Protein AF-A0A4S8RND9-F1 (afdb_monomer_lite)

Structure (mmCIF, N/CA/C/O backbone):
data_AF-A0A4S8RND9-F1
#
_entry.id   AF-A0A4S8RND9-F1
#
loop_
_atom_site.group_PDB
_atom_site.id
_atom_site.type_symbol
_atom_site.label_atom_id
_atom_site.label_alt_id
_atom_site.label_comp_id
_atom_site.label_asym_id
_atom_site.label_entity_id
_atom_site.label_seq_id
_atom_site.pdbx_PDB_ins_code
_atom_site.Cartn_x
_atom_site.Cartn_y
_atom_site.Cartn_z
_atom_site.occupancy
_atom_site.B_iso_or_equiv
_atom_site.auth_seq_id
_atom_site.auth_comp_id
_atom_site.auth_asym_id
_atom_site.auth_atom_id
_atom_site.pdbx_PDB_model_num
ATOM 1 N N . MET A 1 1 ? 5.462 -27.914 -1.027 1.00 32.72 1 MET A N 1
ATOM 2 C CA . MET A 1 1 ? 5.312 -26.591 -1.665 1.00 32.72 1 MET A CA 1
ATOM 3 C C . MET A 1 1 ? 5.552 -25.583 -0.556 1.00 32.72 1 MET A C 1
ATOM 5 O O . MET A 1 1 ? 4.799 -25.606 0.406 1.00 32.72 1 MET A O 1
ATOM 9 N N . GLU A 1 2 ? 6.686 -24.881 -0.574 1.00 29.44 2 GLU A N 1
ATOM 10 C CA . GLU A 1 2 ? 7.094 -23.983 0.518 1.00 29.44 2 GLU A CA 1
ATOM 11 C C . GLU A 1 2 ? 6.156 -22.773 0.586 1.00 29.44 2 GLU A C 1
ATOM 13 O O . GLU A 1 2 ? 6.007 -22.049 -0.396 1.00 29.44 2 GLU A O 1
ATOM 18 N N . ASP A 1 3 ? 5.525 -22.581 1.745 1.00 39.62 3 ASP A N 1
ATOM 19 C CA . ASP A 1 3 ? 4.660 -21.446 2.081 1.00 39.62 3 ASP A CA 1
ATOM 20 C C . ASP A 1 3 ? 5.561 -20.210 2.279 1.00 39.62 3 ASP A C 1
ATOM 22 O O . ASP A 1 3 ? 5.945 -19.858 3.395 1.00 39.62 3 ASP A O 1
ATOM 26 N N . LYS A 1 4 ? 6.041 -19.622 1.178 1.00 41.62 4 LYS A N 1
ATOM 27 C CA . LYS A 1 4 ? 6.925 -18.452 1.226 1.00 41.62 4 LYS A CA 1
ATOM 28 C C . LYS A 1 4 ? 6.106 -17.191 1.514 1.00 41.62 4 LYS A C 1
ATOM 30 O O . LYS A 1 4 ? 5.320 -16.759 0.680 1.00 41.62 4 LYS A O 1
ATOM 35 N N . GLY A 1 5 ? 6.346 -16.615 2.697 1.00 54.06 5 GLY A N 1
ATOM 36 C CA . GLY A 1 5 ? 6.182 -15.184 2.970 1.00 54.06 5 GLY A CA 1
ATOM 37 C C . GLY A 1 5 ? 4.816 -14.705 3.464 1.00 54.06 5 GLY A C 1
ATOM 38 O O . GLY A 1 5 ? 4.362 -13.646 3.049 1.00 54.06 5 GLY A O 1
ATOM 39 N N . LYS A 1 6 ? 4.137 -15.404 4.378 1.00 67.44 6 LYS A N 1
ATOM 40 C CA . LYS A 1 6 ? 2.969 -14.799 5.048 1.00 67.44 6 LYS A CA 1
ATOM 41 C C . LYS A 1 6 ? 3.418 -13.677 5.987 1.00 67.44 6 LYS A C 1
ATOM 43 O O . LYS A 1 6 ? 4.113 -13.930 6.966 1.00 67.44 6 LYS A O 1
ATOM 48 N N . ILE A 1 7 ? 2.999 -12.447 5.696 1.00 82.75 7 ILE A N 1
ATOM 49 C CA . ILE A 1 7 ? 3.055 -11.334 6.648 1.00 82.75 7 ILE A CA 1
ATOM 50 C C . ILE A 1 7 ? 1.721 -11.340 7.390 1.00 82.75 7 ILE A C 1
ATOM 52 O O . ILE A 1 7 ? 0.667 -11.187 6.776 1.00 82.75 7 ILE A O 1
ATOM 56 N N . GLU A 1 8 ? 1.750 -11.552 8.704 1.00 84.88 8 GLU A N 1
ATOM 57 C CA . GLU A 1 8 ? 0.527 -11.595 9.506 1.00 84.88 8 GLU A CA 1
ATOM 58 C C . GLU A 1 8 ? -0.256 -10.281 9.373 1.00 84.88 8 GLU A C 1
ATOM 60 O O . GLU A 1 8 ? 0.298 -9.196 9.536 1.00 84.88 8 GLU A O 1
ATOM 65 N N . GLY A 1 9 ? -1.551 -10.375 9.056 1.00 87.38 9 GLY A N 1
ATOM 66 C CA . GLY A 1 9 ? -2.409 -9.213 8.819 1.00 87.38 9 GLY A CA 1
ATOM 67 C C . GLY A 1 9 ? -2.304 -8.606 7.414 1.00 87.38 9 GLY A C 1
ATOM 68 O O . GLY A 1 9 ? -2.912 -7.558 7.184 1.00 87.38 9 GLY A O 1
ATOM 69 N N . MET A 1 10 ? -1.590 -9.260 6.490 1.00 90.19 10 MET A N 1
ATOM 70 C CA . MET A 1 10 ? -1.596 -8.950 5.062 1.00 90.19 10 MET A CA 1
ATOM 71 C C . MET A 1 10 ? -1.974 -10.161 4.216 1.00 90.19 10 MET A C 1
ATOM 73 O O . MET A 1 10 ? -1.469 -11.263 4.425 1.00 90.19 10 MET A O 1
ATOM 77 N N . GLU A 1 11 ? -2.793 -9.924 3.202 1.00 90.25 11 GLU A N 1
ATOM 78 C CA . GLU A 1 11 ? -3.130 -10.917 2.188 1.00 90.25 11 GLU A CA 1
ATOM 79 C C . GLU A 1 11 ? -2.685 -10.423 0.818 1.00 90.25 11 GLU A C 1
ATOM 81 O O . GLU A 1 11 ? -2.919 -9.267 0.463 1.00 90.25 11 GLU A O 1
ATOM 86 N N . PHE A 1 12 ? -2.051 -11.307 0.049 1.00 88.88 12 PHE A N 1
ATOM 87 C CA . PHE A 1 12 ? -1.586 -11.011 -1.298 1.00 88.88 12 PHE A CA 1
ATOM 88 C C . PHE A 1 12 ? -2.161 -12.011 -2.293 1.00 88.88 12 PHE A C 1
ATOM 90 O O . PHE A 1 12 ? -2.171 -13.214 -2.031 1.00 88.88 12 PHE A O 1
ATOM 97 N N . TRP A 1 13 ? -2.599 -11.523 -3.447 1.00 88.12 13 TRP A N 1
ATOM 98 C CA . TRP A 1 13 ? -3.030 -12.358 -4.566 1.00 88.12 13 TRP A CA 1
ATOM 99 C C . TRP A 1 13 ? -2.854 -11.611 -5.887 1.00 88.12 13 TRP A C 1
ATOM 101 O O . TRP A 1 13 ? -2.594 -10.409 -5.900 1.00 88.12 13 TRP A O 1
ATOM 111 N N . VAL A 1 14 ? -2.984 -12.324 -7.001 1.00 86.31 14 VAL A N 1
ATOM 112 C CA . VAL A 1 14 ? -2.991 -11.731 -8.343 1.00 86.31 14 VAL A CA 1
ATOM 113 C C . VAL A 1 14 ? -4.393 -11.862 -8.914 1.00 86.31 14 VAL A C 1
ATOM 115 O O . VAL A 1 14 ? -4.980 -12.942 -8.866 1.00 86.31 14 VAL A O 1
ATOM 118 N N . ASP A 1 15 ? -4.916 -10.767 -9.450 1.00 84.00 15 ASP A N 1
ATOM 119 C CA . ASP A 1 15 ? -6.146 -10.744 -10.234 1.00 84.00 15 ASP A CA 1
ATOM 120 C C . ASP A 1 15 ? -5.951 -9.802 -11.424 1.00 84.00 15 ASP A C 1
ATOM 122 O O . ASP A 1 15 ? -5.462 -8.686 -11.261 1.00 84.00 15 ASP A O 1
ATOM 126 N N . SER A 1 16 ? -6.309 -10.265 -12.625 1.00 81.88 16 SER A N 1
ATOM 127 C CA . SER A 1 16 ? -6.311 -9.459 -13.855 1.00 81.88 16 SER A CA 1
ATOM 128 C C . SER A 1 16 ? -5.030 -8.623 -14.059 1.00 81.88 16 SER A C 1
ATOM 130 O O . SER A 1 16 ? -5.093 -7.403 -14.227 1.00 81.88 16 SER A O 1
ATOM 132 N N . ASP A 1 17 ? -3.861 -9.274 -13.991 1.00 83.31 17 ASP A N 1
ATOM 133 C CA . ASP A 1 17 ? -2.525 -8.662 -14.133 1.00 83.31 17 ASP A CA 1
ATOM 134 C C . ASP A 1 17 ? -2.220 -7.542 -13.120 1.00 83.31 17 ASP A C 1
ATOM 136 O O . ASP A 1 17 ? -1.378 -6.674 -13.344 1.00 83.31 17 ASP A O 1
ATOM 140 N N . THR A 1 18 ? -2.901 -7.550 -11.977 1.00 83.38 18 THR A N 1
ATOM 141 C CA . THR A 1 18 ? -2.665 -6.636 -10.860 1.00 83.38 18 THR A CA 1
ATOM 142 C C . THR A 1 18 ? -2.352 -7.449 -9.614 1.00 83.38 18 THR A C 1
ATOM 144 O O . THR A 1 18 ? -3.025 -8.432 -9.304 1.00 83.38 18 THR A O 1
ATOM 147 N N . ILE A 1 19 ? -1.320 -7.046 -8.876 1.00 87.62 19 ILE A N 1
ATOM 148 C CA . ILE A 1 19 ? -1.042 -7.621 -7.562 1.00 87.62 19 ILE A CA 1
ATOM 149 C C . ILE A 1 19 ? -1.905 -6.886 -6.551 1.00 87.62 19 ILE A C 1
ATOM 151 O O . ILE A 1 19 ? -1.813 -5.669 -6.411 1.00 87.62 19 ILE A O 1
ATOM 155 N N . HIS A 1 20 ? -2.724 -7.626 -5.826 1.00 88.88 20 HIS A N 1
ATOM 156 C CA . HIS A 1 20 ? -3.537 -7.114 -4.743 1.00 88.88 20 HIS A CA 1
ATOM 157 C C . HIS A 1 20 ? -2.855 -7.380 -3.406 1.00 88.88 20 HIS A C 1
ATOM 159 O O . HIS A 1 20 ? -2.295 -8.448 -3.175 1.00 88.88 20 HIS A O 1
ATOM 165 N N . CYS A 1 21 ? -2.922 -6.388 -2.528 1.00 91.00 21 CYS A N 1
ATOM 166 C CA . CYS A 1 21 ? -2.459 -6.426 -1.154 1.00 91.00 21 CYS A CA 1
ATOM 167 C C . CYS A 1 21 ? -3.575 -5.875 -0.262 1.00 91.00 21 CYS A C 1
ATOM 169 O O . CYS A 1 21 ? -3.872 -4.681 -0.311 1.00 91.00 21 CYS A O 1
ATOM 171 N N . LEU A 1 22 ? -4.210 -6.728 0.538 1.00 91.44 22 LEU A N 1
ATOM 172 C CA . LEU A 1 22 ? -5.160 -6.317 1.570 1.00 91.44 22 LEU A CA 1
ATOM 173 C C . LEU A 1 22 ? -4.444 -6.215 2.908 1.00 91.44 22 LEU A C 1
ATOM 175 O O . LEU A 1 22 ? -3.794 -7.161 3.341 1.00 91.44 22 LEU A O 1
ATOM 179 N N . ILE A 1 23 ? -4.593 -5.070 3.575 1.00 92.56 23 ILE A N 1
ATOM 180 C CA . ILE A 1 23 ? -4.058 -4.862 4.918 1.00 92.56 23 ILE A CA 1
ATOM 181 C C . ILE A 1 23 ? -5.217 -4.840 5.908 1.00 92.56 23 ILE A C 1
ATOM 183 O O . ILE A 1 23 ? -6.049 -3.930 5.892 1.00 92.56 23 ILE A O 1
ATOM 187 N N . HIS A 1 24 ? -5.248 -5.827 6.799 1.00 92.38 24 HIS A N 1
ATOM 188 C CA . HIS A 1 24 ? -6.331 -5.972 7.761 1.00 92.38 24 HIS A CA 1
ATOM 189 C C . HIS A 1 24 ? -6.262 -4.940 8.884 1.00 92.38 24 HIS A C 1
ATOM 191 O O . HIS A 1 24 ? -5.195 -4.474 9.291 1.00 92.38 24 HIS A O 1
ATOM 197 N N . LYS A 1 25 ? -7.420 -4.639 9.480 1.00 91.12 25 LYS A N 1
ATOM 198 C CA . LYS A 1 25 ? -7.566 -3.665 10.586 1.00 91.12 25 LYS A CA 1
ATOM 199 C C . LYS A 1 25 ? -6.573 -3.853 11.752 1.00 91.12 25 LYS A C 1
ATOM 201 O O . LYS A 1 25 ? -6.153 -2.875 12.387 1.00 91.12 25 LYS A O 1
ATOM 206 N N . ASN A 1 26 ? -6.200 -5.102 12.029 1.00 87.19 26 ASN A N 1
ATOM 207 C CA . ASN A 1 26 ? -5.350 -5.488 13.155 1.00 87.19 26 ASN A CA 1
ATOM 208 C C . ASN A 1 26 ? -3.854 -5.444 12.829 1.00 87.19 26 ASN A C 1
ATOM 210 O O . ASN A 1 26 ? -3.056 -5.602 13.743 1.00 87.19 26 ASN A O 1
ATOM 214 N N . PHE A 1 27 ? -3.477 -5.176 11.575 1.00 88.25 27 PHE A N 1
ATOM 215 C CA . PHE A 1 27 ? -2.080 -5.094 11.170 1.00 88.25 27 PHE A CA 1
ATOM 216 C C . PHE A 1 27 ? -1.314 -4.051 11.998 1.00 88.25 27 PHE A C 1
ATOM 218 O O . PHE A 1 27 ? -1.800 -2.926 12.206 1.00 88.25 27 PHE A O 1
ATOM 225 N N . ASP A 1 28 ? -0.129 -4.426 12.475 1.00 85.88 28 ASP A N 1
ATOM 226 C CA . ASP A 1 28 ? 0.796 -3.528 13.158 1.00 85.88 28 ASP A CA 1
ATOM 227 C C . ASP A 1 28 ? 1.788 -2.939 12.149 1.00 85.88 28 ASP A C 1
ATOM 229 O O . ASP A 1 28 ? 2.660 -3.624 11.619 1.00 85.88 28 ASP A O 1
ATOM 233 N N . CYS A 1 29 ? 1.653 -1.640 11.882 1.00 79.44 29 CYS A N 1
ATOM 234 C CA . CYS A 1 29 ? 2.502 -0.934 10.930 1.00 79.44 29 CYS A CA 1
ATOM 235 C C . CYS A 1 29 ? 3.974 -0.869 11.351 1.00 79.44 29 CYS A C 1
ATOM 237 O O . CYS A 1 29 ? 4.815 -0.720 10.471 1.00 79.44 29 CYS A O 1
ATOM 239 N N . MET A 1 30 ? 4.284 -1.013 12.646 1.00 78.44 30 MET A N 1
ATOM 240 C CA . MET A 1 30 ? 5.668 -1.036 13.138 1.00 78.44 30 MET A CA 1
ATOM 241 C C . MET A 1 30 ? 6.423 -2.284 12.677 1.00 78.44 30 MET A C 1
ATOM 243 O O . MET A 1 30 ? 7.646 -2.285 12.602 1.00 78.44 30 MET A O 1
ATOM 247 N N . VAL A 1 31 ? 5.696 -3.351 12.335 1.00 80.00 31 VAL A N 1
ATOM 248 C CA . VAL A 1 31 ? 6.296 -4.590 11.834 1.00 80.00 31 VAL A CA 1
ATOM 249 C C . VAL A 1 31 ? 6.847 -4.389 10.424 1.00 80.00 31 VAL A C 1
ATOM 251 O O . VAL A 1 31 ? 7.760 -5.104 10.034 1.00 80.00 31 VAL A O 1
ATOM 254 N N . LEU A 1 32 ? 6.359 -3.398 9.667 1.00 76.88 32 LEU A N 1
ATOM 255 C CA . LEU A 1 32 ? 6.737 -3.125 8.274 1.00 76.88 32 LEU A CA 1
ATOM 256 C C . LEU A 1 32 ? 8.028 -2.293 8.152 1.00 76.88 32 LEU A C 1
ATOM 258 O O . LEU A 1 32 ? 8.146 -1.403 7.312 1.00 76.88 32 LEU A O 1
ATOM 262 N N . GLU A 1 33 ? 9.009 -2.613 8.988 1.00 72.69 33 GLU A N 1
ATOM 263 C CA . GLU A 1 33 ? 10.353 -2.043 8.988 1.00 72.69 33 GLU A CA 1
ATOM 264 C C . GLU A 1 33 ? 11.398 -3.155 8.802 1.00 72.69 33 GLU A C 1
ATOM 266 O O . GLU A 1 33 ? 11.141 -4.333 9.066 1.00 72.69 33 GLU A O 1
ATOM 271 N N . GLY A 1 34 ? 12.590 -2.796 8.315 1.00 73.31 34 GLY A N 1
ATOM 272 C CA . GLY A 1 34 ? 13.714 -3.730 8.182 1.00 73.31 34 GLY A CA 1
ATOM 273 C C . GLY A 1 34 ? 13.383 -4.985 7.361 1.00 73.31 34 GLY A C 1
ATOM 274 O O . GLY A 1 34 ? 13.043 -4.897 6.183 1.00 73.31 34 GLY A O 1
ATOM 275 N N . SER A 1 35 ? 13.499 -6.163 7.983 1.00 74.81 35 SER A N 1
ATOM 276 C CA . SER A 1 35 ? 13.363 -7.472 7.327 1.00 74.81 35 SER A CA 1
ATOM 277 C C . SER A 1 35 ? 11.960 -7.765 6.790 1.00 74.81 35 SER A C 1
ATOM 279 O O . SER A 1 35 ? 11.834 -8.430 5.766 1.00 74.81 35 SER A O 1
ATOM 281 N N . THR A 1 36 ? 10.898 -7.251 7.412 1.00 80.06 36 THR A N 1
ATOM 282 C CA . THR A 1 36 ? 9.525 -7.472 6.923 1.00 80.06 36 THR A CA 1
ATOM 283 C C . THR A 1 36 ? 9.270 -6.738 5.613 1.00 80.06 36 THR A C 1
ATOM 285 O O . THR A 1 36 ? 8.541 -7.230 4.754 1.00 80.06 36 THR A O 1
ATOM 288 N N . LEU A 1 37 ? 9.890 -5.569 5.427 1.00 82.50 37 LEU A N 1
ATOM 289 C CA . LEU A 1 37 ? 9.804 -4.839 4.166 1.00 82.50 37 LEU A CA 1
ATOM 290 C C . LEU A 1 37 ? 10.501 -5.609 3.032 1.00 82.50 37 LEU A C 1
ATOM 292 O O . LEU A 1 37 ? 10.041 -5.560 1.894 1.00 82.50 37 LEU A O 1
ATOM 296 N N . GLU A 1 38 ? 11.566 -6.358 3.330 1.00 82.06 38 GLU A N 1
ATOM 297 C CA . GLU A 1 38 ? 12.189 -7.266 2.359 1.00 82.06 38 GLU A CA 1
ATOM 298 C C . GLU A 1 38 ? 11.279 -8.456 2.031 1.00 82.06 38 GLU A C 1
ATOM 300 O O . GLU A 1 38 ? 11.079 -8.753 0.857 1.00 82.06 38 GLU A O 1
ATOM 305 N N . ILE A 1 39 ? 10.620 -9.060 3.027 1.00 84.06 39 ILE A N 1
ATOM 306 C CA . ILE A 1 39 ? 9.626 -10.126 2.788 1.00 84.06 39 ILE A CA 1
ATOM 307 C C . ILE A 1 39 ? 8.478 -9.606 1.912 1.00 84.06 39 ILE A C 1
ATOM 309 O O . ILE A 1 39 ? 8.052 -10.274 0.972 1.00 84.06 39 ILE A O 1
ATOM 313 N N . PHE A 1 40 ? 8.013 -8.379 2.164 1.00 86.88 40 PHE A N 1
ATOM 314 C CA . PHE A 1 40 ? 7.011 -7.728 1.325 1.00 86.88 40 PHE A CA 1
ATOM 315 C C . PHE A 1 40 ? 7.493 -7.639 -0.129 1.00 86.88 40 PHE A C 1
ATOM 317 O O . PHE A 1 40 ? 6.770 -8.033 -1.041 1.00 86.88 40 PHE A O 1
ATOM 324 N N . LYS A 1 41 ? 8.726 -7.172 -0.366 1.00 82.06 41 LYS A N 1
ATOM 325 C CA . LYS A 1 41 ? 9.321 -7.097 -1.714 1.00 82.06 41 LYS A CA 1
ATOM 326 C C . LYS A 1 41 ? 9.408 -8.456 -2.388 1.00 82.06 41 LYS A C 1
ATOM 328 O O . LYS A 1 41 ? 9.082 -8.565 -3.569 1.00 82.06 41 LYS A O 1
ATOM 333 N N . GLU A 1 42 ? 9.859 -9.468 -1.657 1.00 83.38 42 GLU A N 1
ATOM 334 C CA . GLU A 1 42 ? 9.995 -10.828 -2.169 1.00 83.38 42 GLU A CA 1
ATOM 335 C C . GLU A 1 42 ? 8.642 -11.404 -2.580 1.00 83.38 42 GLU A C 1
ATOM 337 O O . GLU A 1 42 ? 8.544 -11.972 -3.666 1.00 83.38 42 GLU A O 1
ATOM 342 N N . ASN A 1 43 ? 7.588 -11.167 -1.795 1.00 84.62 43 ASN A N 1
ATOM 343 C CA . ASN A 1 43 ? 6.226 -11.560 -2.151 1.00 84.62 43 ASN A CA 1
ATOM 344 C C . ASN A 1 43 ? 5.758 -10.893 -3.443 1.00 84.62 43 ASN A C 1
ATOM 346 O O . ASN A 1 43 ? 5.277 -11.577 -4.343 1.00 84.62 43 ASN A O 1
ATOM 350 N N . ILE A 1 44 ? 5.930 -9.572 -3.570 1.00 84.94 44 ILE A N 1
ATOM 351 C CA . ILE A 1 44 ? 5.550 -8.848 -4.792 1.00 84.94 44 ILE A CA 1
ATOM 352 C C . ILE A 1 44 ? 6.322 -9.390 -5.999 1.00 84.94 44 ILE A C 1
ATOM 354 O O . ILE A 1 44 ? 5.726 -9.664 -7.036 1.00 84.94 44 ILE A O 1
ATOM 358 N N . LYS A 1 45 ? 7.635 -9.604 -5.861 1.00 82.06 45 LYS A N 1
ATOM 359 C CA . LYS A 1 45 ? 8.485 -10.134 -6.935 1.00 82.06 45 LYS A CA 1
ATOM 360 C C . LYS A 1 45 ? 8.118 -11.570 -7.321 1.00 82.06 45 LYS A C 1
ATOM 362 O O . LYS A 1 45 ? 8.178 -11.919 -8.496 1.00 82.06 45 LYS A O 1
ATOM 367 N N . ALA A 1 46 ? 7.761 -12.401 -6.345 1.00 83.62 46 ALA A N 1
ATOM 368 C CA . ALA A 1 46 ? 7.326 -13.770 -6.585 1.00 83.62 46 ALA A CA 1
ATOM 369 C C . ALA A 1 46 ? 5.981 -13.802 -7.322 1.00 83.62 46 ALA A C 1
ATOM 371 O O . ALA A 1 46 ? 5.841 -14.532 -8.300 1.00 83.62 46 ALA A O 1
ATOM 372 N N . LEU A 1 47 ? 5.024 -12.969 -6.900 1.00 83.56 47 LEU A N 1
ATOM 373 C CA . LEU A 1 47 ? 3.707 -12.858 -7.533 1.00 83.56 47 LEU A CA 1
ATOM 374 C C . LEU A 1 47 ? 3.770 -12.246 -8.930 1.00 83.56 47 LEU A C 1
ATOM 376 O O . LEU A 1 47 ? 2.955 -12.588 -9.779 1.00 83.56 47 LEU A O 1
ATOM 380 N N . SER A 1 48 ? 4.743 -11.374 -9.184 1.00 77.50 48 SER A N 1
ATOM 381 C CA . SER A 1 48 ? 4.920 -10.775 -10.502 1.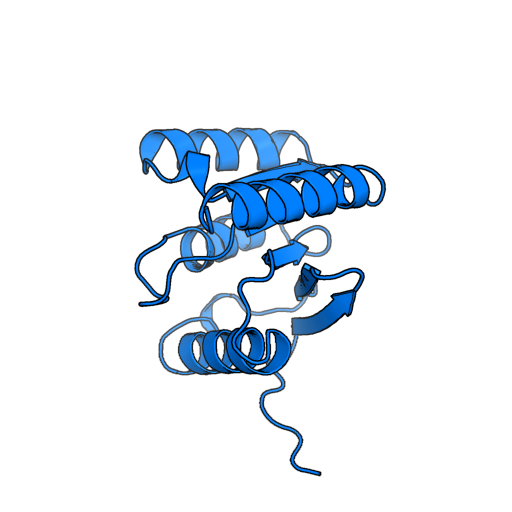00 77.50 48 SER A CA 1
ATOM 382 C C . SER A 1 48 ? 5.598 -11.708 -11.508 1.00 77.50 48 SER A C 1
ATOM 384 O O . SER A 1 48 ? 5.645 -11.376 -12.685 1.00 77.50 48 SER A O 1
ATOM 386 N N . ASN A 1 49 ? 6.147 -12.854 -11.079 1.00 76.19 49 ASN A N 1
ATOM 387 C CA . ASN A 1 49 ? 6.904 -13.788 -11.925 1.00 76.19 49 ASN A CA 1
ATOM 388 C C . ASN A 1 49 ? 7.993 -13.106 -12.791 1.00 76.19 49 ASN A C 1
ATOM 390 O O . ASN A 1 49 ? 8.308 -13.549 -13.893 1.00 76.19 49 ASN A O 1
ATOM 394 N N . GLY A 1 50 ? 8.570 -12.002 -12.301 1.00 68.25 50 GLY A N 1
ATOM 395 C CA . GLY A 1 50 ? 9.550 -11.199 -13.040 1.00 68.25 50 GLY A CA 1
ATOM 396 C C . GLY A 1 50 ? 8.962 -10.132 -13.974 1.00 68.25 50 GLY A C 1
ATOM 397 O O . GLY A 1 50 ? 9.727 -9.332 -14.512 1.00 68.25 50 GLY A O 1
ATOM 398 N N . GLU A 1 51 ? 7.639 -10.063 -14.122 1.00 71.56 51 GLU A N 1
ATOM 399 C CA . GLU A 1 51 ? 6.930 -9.018 -14.864 1.00 71.56 51 GLU A CA 1
ATOM 400 C C . GLU A 1 51 ? 6.640 -7.776 -14.004 1.00 71.56 51 GLU A C 1
ATOM 402 O O . GLU A 1 51 ? 6.744 -7.787 -12.772 1.00 71.56 51 GLU A O 1
ATOM 407 N N . TYR A 1 52 ? 6.275 -6.680 -14.673 1.00 72.44 52 TYR A N 1
ATOM 408 C CA . TYR A 1 52 ? 5.921 -5.402 -14.054 1.00 72.44 52 TYR A CA 1
ATOM 409 C C . TYR A 1 52 ? 4.408 -5.261 -13.906 1.00 72.44 52 TYR A C 1
ATOM 411 O O . TYR A 1 52 ? 3.756 -4.620 -14.733 1.00 72.44 52 TYR A O 1
ATOM 419 N N . LEU A 1 53 ? 3.862 -5.828 -12.830 1.00 80.12 53 LEU A N 1
ATOM 420 C CA . LEU A 1 53 ? 2.439 -5.719 -12.508 1.00 80.12 53 LEU A CA 1
ATOM 421 C C . LEU A 1 53 ? 2.172 -4.533 -11.569 1.00 80.12 53 LEU A C 1
ATOM 423 O O . LEU A 1 53 ? 2.907 -4.366 -10.590 1.00 80.12 53 LEU A O 1
ATOM 427 N N . PRO A 1 54 ? 1.131 -3.715 -11.817 1.00 85.31 54 PRO A N 1
ATOM 428 C CA . PRO A 1 54 ? 0.658 -2.723 -10.860 1.00 85.31 54 PRO A CA 1
ATOM 429 C C . PRO A 1 54 ? 0.367 -3.350 -9.494 1.00 85.31 54 PRO A C 1
ATOM 431 O O . PRO A 1 54 ? -0.107 -4.483 -9.404 1.00 85.31 54 PRO A O 1
ATOM 434 N N . LEU A 1 55 ? 0.621 -2.590 -8.430 1.00 88.06 55 LEU A N 1
ATOM 435 C CA . LEU A 1 55 ? 0.381 -3.027 -7.058 1.00 88.06 55 LEU A CA 1
ATOM 436 C C . LEU A 1 55 ? -0.770 -2.235 -6.443 1.00 88.06 55 LEU A C 1
ATOM 438 O O . LEU A 1 55 ? -0.645 -1.039 -6.179 1.00 88.06 55 LEU A O 1
ATOM 442 N N . LEU A 1 56 ? -1.871 -2.917 -6.159 1.00 90.69 56 LEU A N 1
ATOM 443 C CA . LEU A 1 56 ? -3.007 -2.376 -5.441 1.00 90.69 56 LEU A CA 1
ATOM 444 C C . LEU A 1 56 ? -2.896 -2.665 -3.946 1.00 90.69 56 LEU A C 1
ATOM 446 O O . LEU A 1 56 ? -2.932 -3.812 -3.521 1.00 90.69 56 LEU A O 1
ATOM 450 N N . ILE A 1 57 ? -2.827 -1.612 -3.140 1.00 92.25 57 ILE A N 1
ATOM 451 C CA . ILE A 1 57 ? -2.750 -1.667 -1.682 1.00 92.25 57 ILE A CA 1
ATOM 452 C C . ILE A 1 57 ? -4.081 -1.187 -1.106 1.00 92.25 57 ILE A C 1
ATOM 454 O O . ILE A 1 57 ? -4.433 -0.006 -1.181 1.00 92.25 57 ILE A O 1
ATOM 458 N N . ASN A 1 58 ? -4.827 -2.111 -0.517 1.00 93.12 58 ASN A N 1
ATOM 459 C CA . ASN A 1 58 ? -6.120 -1.862 0.082 1.00 93.12 58 ASN A CA 1
ATOM 460 C C . ASN A 1 58 ? -5.988 -1.521 1.575 1.00 93.12 58 ASN A C 1
ATOM 462 O O . ASN A 1 58 ? -5.663 -2.365 2.408 1.00 93.12 58 ASN A O 1
ATOM 466 N N . LEU A 1 59 ? -6.271 -0.256 1.893 1.00 93.94 59 LEU A N 1
ATOM 467 C CA . LEU A 1 59 ? -6.250 0.337 3.230 1.00 93.94 59 LEU A CA 1
ATOM 468 C C . LEU A 1 59 ? -7.667 0.649 3.751 1.00 93.94 59 LEU A C 1
ATOM 470 O O . LEU A 1 59 ? -7.827 1.472 4.660 1.00 93.94 59 LEU A O 1
ATOM 474 N N . THR A 1 60 ? -8.723 0.069 3.173 1.00 92.69 60 THR A N 1
ATOM 475 C CA . THR A 1 60 ? -10.105 0.375 3.582 1.00 92.69 60 THR A CA 1
ATOM 476 C C . THR A 1 60 ? -10.427 -0.131 4.988 1.00 92.69 60 THR A C 1
ATOM 478 O O . THR A 1 60 ? -11.170 0.536 5.712 1.00 92.69 60 THR A O 1
ATOM 481 N N . GLU A 1 61 ? -9.817 -1.241 5.416 1.00 92.56 61 GLU A N 1
ATOM 482 C CA . GLU A 1 61 ? -10.023 -1.821 6.750 1.00 92.56 61 GLU A CA 1
ATOM 483 C C . GLU A 1 61 ? -9.252 -1.100 7.865 1.00 92.56 61 GLU A C 1
ATOM 485 O O . GLU A 1 61 ? -9.609 -1.204 9.043 1.00 92.56 61 GLU A O 1
ATOM 490 N N . VAL A 1 62 ? -8.200 -0.344 7.536 1.00 91.06 62 VAL A N 1
ATOM 491 C CA . VAL A 1 62 ? -7.327 0.251 8.554 1.00 91.06 62 VAL A CA 1
ATOM 492 C C . VAL A 1 62 ? -7.832 1.603 9.083 1.00 91.06 62 VAL A C 1
ATOM 494 O O . VAL A 1 62 ? -8.601 2.362 8.474 1.00 91.06 62 VAL A O 1
ATOM 497 N N . GLY A 1 63 ? -7.398 1.936 10.301 1.00 91.00 63 GLY A N 1
ATOM 498 C CA . GLY A 1 63 ? -7.613 3.249 10.911 1.00 91.00 63 GLY A CA 1
ATOM 499 C C . GLY A 1 63 ? -6.964 4.377 10.096 1.00 91.00 63 GLY A C 1
ATOM 500 O O . GLY A 1 63 ? -6.001 4.147 9.376 1.00 91.00 63 GLY A O 1
ATOM 501 N N . ARG A 1 64 ? -7.454 5.620 10.229 1.00 91.88 64 ARG A N 1
ATOM 502 C CA . ARG A 1 64 ? -6.900 6.772 9.479 1.00 91.88 64 ARG A CA 1
ATOM 503 C C . ARG A 1 64 ? -5.408 6.983 9.759 1.00 91.88 64 ARG A C 1
ATOM 505 O O . ARG A 1 64 ? -4.638 7.149 8.826 1.00 91.88 64 ARG A O 1
ATOM 512 N N . LEU A 1 65 ? -5.019 6.936 11.035 1.00 90.94 65 LEU A N 1
ATOM 513 C CA . LEU A 1 65 ? -3.623 7.100 11.455 1.00 90.94 65 LEU A CA 1
ATOM 514 C C . LEU A 1 65 ? -2.728 6.005 10.862 1.00 90.94 65 LEU A C 1
ATOM 516 O O . LEU A 1 65 ? -1.720 6.320 10.239 1.00 90.94 65 LEU A O 1
ATOM 520 N N . LYS A 1 66 ? -3.159 4.740 10.959 1.00 91.19 66 LYS A N 1
ATOM 521 C CA . LYS A 1 66 ? -2.450 3.606 10.353 1.00 91.19 66 LYS A CA 1
ATOM 522 C C . LYS A 1 66 ? -2.339 3.741 8.834 1.00 91.19 66 LYS A C 1
ATOM 524 O O . LYS A 1 66 ? -1.279 3.478 8.288 1.00 91.19 66 LYS A O 1
ATOM 529 N N . ALA A 1 67 ? -3.394 4.193 8.153 1.00 92.62 67 ALA A N 1
ATOM 530 C CA . ALA A 1 67 ? -3.352 4.427 6.711 1.00 92.62 67 ALA A CA 1
ATOM 531 C C . ALA A 1 67 ? -2.274 5.454 6.334 1.00 92.62 67 ALA A C 1
ATOM 533 O O . ALA A 1 67 ? -1.544 5.235 5.375 1.00 92.62 67 ALA A O 1
ATOM 534 N N . PHE A 1 68 ? -2.134 6.541 7.102 1.00 92.25 68 PHE A N 1
ATOM 535 C CA . PHE A 1 68 ? -1.081 7.535 6.876 1.00 92.25 68 PHE A CA 1
ATOM 536 C C . PHE A 1 68 ? 0.322 6.962 7.104 1.00 92.25 68 PHE A C 1
ATOM 538 O O . PHE A 1 68 ? 1.212 7.204 6.294 1.00 92.25 68 PHE A O 1
ATOM 545 N N . GLN A 1 69 ? 0.509 6.169 8.162 1.00 90.88 69 GLN A N 1
ATOM 546 C CA . GLN A 1 69 ? 1.787 5.510 8.455 1.00 90.88 69 GLN A CA 1
ATOM 547 C C . GLN A 1 69 ? 2.172 4.516 7.352 1.00 90.88 69 GLN A C 1
ATOM 549 O O . GLN A 1 69 ? 3.249 4.625 6.772 1.00 90.88 69 GLN A O 1
ATOM 554 N N . LEU A 1 70 ? 1.262 3.606 6.996 1.00 91.25 70 LEU A N 1
ATOM 555 C CA . LEU A 1 70 ? 1.468 2.618 5.933 1.00 91.25 70 LEU A CA 1
ATOM 556 C C . LEU A 1 70 ? 1.737 3.284 4.586 1.00 91.25 70 LEU A C 1
ATOM 558 O O . LEU A 1 70 ? 2.614 2.851 3.846 1.00 91.25 70 LEU A O 1
ATOM 562 N N . PHE A 1 71 ? 1.028 4.370 4.281 1.00 91.31 71 PHE A N 1
ATOM 563 C CA . PHE A 1 71 ? 1.287 5.141 3.076 1.00 91.31 71 PHE A CA 1
ATOM 564 C C . PHE A 1 71 ? 2.692 5.750 3.075 1.00 91.31 71 PHE A C 1
ATOM 566 O O . PHE A 1 71 ? 3.393 5.670 2.069 1.00 91.31 71 PHE A O 1
ATOM 573 N N . GLY A 1 72 ? 3.137 6.326 4.194 1.00 88.69 72 GLY A N 1
ATOM 574 C CA . GLY A 1 72 ? 4.491 6.868 4.325 1.00 88.69 72 GLY A CA 1
ATOM 575 C C . GLY A 1 72 ? 5.581 5.820 4.082 1.00 88.69 72 GLY A C 1
ATOM 576 O O . GLY A 1 72 ? 6.590 6.130 3.456 1.00 88.69 72 GLY A O 1
ATOM 577 N N . ILE A 1 73 ? 5.342 4.575 4.504 1.00 87.31 73 ILE A N 1
ATOM 578 C CA . ILE A 1 73 ? 6.271 3.449 4.326 1.00 87.31 73 ILE A CA 1
ATOM 579 C C . ILE A 1 73 ? 6.251 2.921 2.882 1.00 87.31 73 ILE A C 1
ATOM 581 O O . ILE A 1 73 ? 7.301 2.667 2.293 1.00 87.31 73 ILE A O 1
ATOM 585 N N . LEU A 1 74 ? 5.062 2.757 2.293 1.00 87.56 74 LEU A N 1
ATOM 586 C CA . LEU A 1 74 ? 4.876 2.028 1.031 1.00 87.56 74 LEU A CA 1
ATOM 587 C C . LEU A 1 74 ? 4.876 2.922 -0.222 1.00 87.56 74 LEU A C 1
ATOM 589 O O . LEU A 1 74 ? 5.092 2.421 -1.327 1.00 87.56 74 LEU A O 1
ATOM 593 N N . SER A 1 75 ? 4.633 4.230 -0.081 1.00 85.44 75 SER A N 1
ATOM 594 C CA . SER A 1 75 ? 4.572 5.190 -1.200 1.00 85.44 75 SER A CA 1
ATOM 595 C C . SER A 1 75 ? 5.916 5.638 -1.799 1.00 85.44 75 SER A C 1
ATOM 597 O O . SER A 1 75 ? 5.920 6.009 -2.980 1.00 85.44 75 SER A O 1
ATOM 599 N N . PRO A 1 76 ? 7.063 5.657 -1.086 1.00 79.50 76 PRO A N 1
ATOM 600 C CA . PRO A 1 76 ? 8.332 6.070 -1.682 1.00 79.50 76 PRO A CA 1
ATOM 601 C C . PRO A 1 76 ? 8.812 5.103 -2.773 1.00 79.50 76 PRO A C 1
ATOM 603 O O . PRO A 1 76 ? 8.602 3.892 -2.708 1.00 79.50 76 PRO A O 1
ATOM 606 N N . CYS A 1 77 ? 9.474 5.622 -3.809 1.00 62.69 77 CYS A N 1
ATOM 607 C CA . CYS A 1 77 ? 10.058 4.807 -4.886 1.00 62.69 77 CYS A CA 1
ATOM 608 C C . CYS A 1 77 ? 11.337 4.071 -4.460 1.00 62.69 77 CYS A C 1
ATOM 610 O O . CYS A 1 77 ? 11.646 3.016 -5.007 1.00 62.69 77 CYS A O 1
ATOM 612 N N . SER A 1 78 ? 12.083 4.609 -3.492 1.00 53.66 78 SER A N 1
ATOM 613 C CA . SER A 1 78 ? 13.447 4.156 -3.203 1.00 53.66 78 SER A CA 1
ATOM 614 C C . SER A 1 78 ? 13.623 2.825 -2.459 1.00 53.66 78 SER A C 1
ATOM 616 O O . SER A 1 78 ? 14.717 2.282 -2.595 1.00 53.66 78 SER A O 1
ATOM 618 N N . PRO A 1 79 ? 12.652 2.217 -1.739 1.00 51.19 79 PRO A N 1
ATOM 619 C CA . PRO A 1 79 ? 12.950 0.947 -1.085 1.00 51.19 79 PRO A CA 1
ATOM 620 C C . PRO A 1 79 ? 13.156 -0.188 -2.093 1.00 51.19 79 PRO A C 1
ATOM 622 O O . PRO A 1 79 ? 13.814 -1.169 -1.775 1.00 51.19 79 PRO A O 1
ATOM 625 N N . PHE A 1 80 ? 12.578 -0.095 -3.293 1.00 49.88 80 PHE A N 1
ATOM 626 C CA . PHE A 1 80 ? 12.349 -1.279 -4.119 1.00 49.88 80 PHE A CA 1
ATOM 627 C C . PHE A 1 80 ? 13.462 -1.607 -5.118 1.00 49.88 80 PHE A C 1
ATOM 629 O O . PHE A 1 80 ? 13.454 -2.725 -5.608 1.00 49.88 80 PHE A O 1
ATOM 636 N N . GLY A 1 81 ? 14.417 -0.712 -5.422 1.00 43.44 81 GLY A N 1
ATOM 637 C CA . GLY A 1 81 ? 15.585 -1.018 -6.285 1.00 43.44 81 GLY A CA 1
ATOM 638 C C . GLY A 1 81 ? 15.264 -1.573 -7.690 1.00 43.44 81 GLY A C 1
ATOM 639 O O . GLY A 1 81 ? 16.152 -2.016 -8.412 1.00 43.44 81 GLY A O 1
ATOM 640 N N . ILE A 1 82 ? 13.990 -1.553 -8.068 1.00 47.28 82 ILE A N 1
ATOM 641 C CA . ILE A 1 82 ? 13.366 -2.140 -9.253 1.00 47.28 82 ILE A CA 1
ATOM 642 C C . ILE A 1 82 ? 12.645 -0.983 -9.970 1.00 47.28 82 ILE A C 1
ATOM 644 O O . ILE A 1 82 ? 12.303 0.011 -9.322 1.00 47.28 82 ILE A O 1
ATOM 648 N N . LYS A 1 83 ? 12.398 -1.070 -11.288 1.00 55.59 83 LYS A N 1
ATOM 649 C CA . LYS A 1 83 ? 11.448 -0.163 -11.970 1.00 55.59 83 LYS A CA 1
ATOM 650 C C . LYS A 1 83 ? 10.111 -0.262 -11.218 1.00 55.59 83 LYS A C 1
ATOM 652 O O . LYS A 1 83 ? 9.430 -1.278 -11.280 1.00 55.59 83 LYS A O 1
ATOM 657 N N . VAL A 1 84 ? 9.801 0.738 -10.403 1.00 59.62 84 VAL A N 1
ATOM 658 C CA . VAL A 1 84 ? 8.760 0.615 -9.379 1.00 59.62 84 VAL A CA 1
ATOM 659 C C . VAL A 1 84 ? 7.407 0.473 -10.074 1.00 59.62 84 VAL A C 1
ATOM 661 O O . VAL A 1 84 ? 7.053 1.368 -10.848 1.00 59.62 84 VAL A O 1
ATOM 664 N N . PRO A 1 85 ? 6.656 -0.619 -9.844 1.00 68.00 85 PRO A N 1
ATOM 665 C CA . PRO A 1 85 ? 5.338 -0.742 -10.431 1.00 68.00 85 PRO A CA 1
ATOM 666 C C . PRO A 1 85 ? 4.451 0.406 -9.935 1.00 68.00 85 PRO A C 1
ATOM 668 O O . PRO A 1 85 ? 4.584 0.837 -8.783 1.00 68.00 85 PRO A O 1
ATOM 671 N N . PRO A 1 86 ? 3.553 0.926 -10.782 1.00 79.38 86 PRO A N 1
ATOM 672 C CA . PRO A 1 86 ? 2.579 1.914 -10.350 1.00 79.38 86 PRO A CA 1
ATOM 673 C C . PRO A 1 86 ? 1.775 1.353 -9.174 1.00 79.38 86 PRO A C 1
ATOM 675 O O . PRO A 1 86 ? 1.297 0.216 -9.213 1.00 79.38 86 PRO A O 1
ATOM 678 N N . ARG A 1 87 ? 1.659 2.148 -8.109 1.00 88.06 87 ARG A N 1
ATOM 679 C CA . ARG A 1 87 ? 0.938 1.775 -6.893 1.00 88.06 87 ARG A CA 1
ATOM 680 C C . ARG A 1 87 ? -0.427 2.428 -6.871 1.00 88.06 87 ARG A C 1
ATOM 682 O O . ARG A 1 87 ? -0.561 3.630 -7.094 1.00 88.06 87 ARG A O 1
ATOM 689 N N . ILE A 1 88 ? -1.429 1.634 -6.540 1.00 91.12 88 ILE A N 1
ATOM 690 C CA . ILE A 1 88 ? -2.813 2.060 -6.408 1.00 91.12 88 ILE A CA 1
ATOM 691 C C . ILE A 1 88 ? -3.199 1.885 -4.944 1.00 91.12 88 ILE A C 1
ATOM 693 O O . ILE A 1 88 ? -3.218 0.773 -4.437 1.00 91.12 88 ILE A O 1
ATOM 697 N N . PHE A 1 89 ? -3.513 2.968 -4.245 1.00 92.94 89 PHE A N 1
ATOM 698 C CA . PHE A 1 89 ? -3.958 2.919 -2.856 1.00 92.94 89 PHE A CA 1
ATOM 699 C C . PHE A 1 89 ? -5.472 3.069 -2.782 1.00 92.94 89 PHE A C 1
ATOM 701 O O . PHE A 1 89 ? -6.023 4.090 -3.198 1.00 92.94 89 PHE A O 1
ATOM 708 N N . LEU A 1 90 ? -6.147 2.082 -2.199 1.00 93.62 90 LEU A N 1
ATOM 709 C CA . LEU A 1 90 ? -7.572 2.155 -1.899 1.00 93.62 90 LEU A CA 1
ATOM 710 C C . LEU A 1 90 ? -7.763 2.599 -0.450 1.00 93.62 90 LEU A C 1
ATOM 712 O O . LEU A 1 90 ? -7.281 1.949 0.472 1.00 93.62 90 LEU A O 1
ATOM 716 N N . VAL A 1 91 ? -8.473 3.702 -0.230 1.00 93.19 91 VAL A N 1
ATOM 717 C CA . VAL A 1 91 ? -8.712 4.251 1.110 1.00 93.19 91 VAL A CA 1
ATOM 718 C C . VAL A 1 91 ? -10.198 4.393 1.403 1.00 93.19 91 VAL A C 1
ATOM 720 O O . VAL A 1 91 ? -11.035 4.522 0.511 1.00 93.19 91 VAL A O 1
ATOM 723 N N . LYS A 1 92 ? -10.540 4.401 2.692 1.00 90.56 92 LYS A N 1
ATOM 724 C CA . LYS A 1 92 ? -11.937 4.418 3.147 1.00 90.56 92 LYS A CA 1
ATOM 725 C C . LYS A 1 92 ? -12.668 5.752 3.009 1.00 90.56 92 LYS A C 1
ATOM 727 O O . LYS A 1 92 ? -13.887 5.782 3.125 1.00 90.56 92 LYS A O 1
ATOM 732 N N . SER A 1 93 ? -11.957 6.874 2.868 1.00 91.19 93 SER A N 1
ATOM 733 C CA . SER A 1 93 ? -12.608 8.187 2.835 1.00 91.19 93 SER A CA 1
ATOM 734 C C . SER A 1 93 ? -11.890 9.205 1.966 1.00 91.19 93 SER A C 1
ATOM 736 O O . SER A 1 93 ? -10.665 9.204 1.831 1.00 91.19 93 SER A O 1
ATOM 738 N N . PHE A 1 94 ? -12.682 10.133 1.431 1.00 91.50 94 PHE A N 1
ATOM 739 C CA . PHE A 1 94 ? -12.202 11.244 0.617 1.00 91.50 94 PHE A CA 1
ATOM 740 C C . PHE A 1 94 ? -11.192 12.126 1.352 1.00 91.50 94 PHE A C 1
ATOM 742 O O . PHE A 1 94 ? -10.187 12.522 0.775 1.00 91.50 94 PHE A O 1
ATOM 749 N N . PHE A 1 95 ? -11.397 12.360 2.651 1.00 92.31 95 PHE A N 1
ATOM 750 C CA . PHE A 1 95 ? -10.442 13.107 3.468 1.00 92.31 95 PHE A CA 1
ATOM 751 C C . PHE A 1 95 ? -9.051 12.457 3.474 1.00 92.31 95 PHE A C 1
ATOM 753 O O . PHE A 1 95 ? -8.051 13.143 3.289 1.00 92.31 95 PHE A O 1
ATOM 760 N N . VAL A 1 96 ? -8.981 11.130 3.638 1.00 94.06 96 VAL A N 1
ATOM 761 C CA . VAL A 1 96 ? -7.702 10.405 3.598 1.00 94.06 96 VAL A CA 1
ATOM 762 C C . VAL A 1 96 ? -7.072 10.528 2.210 1.00 94.06 96 VAL A C 1
ATOM 764 O O . VAL A 1 96 ? -5.890 10.844 2.121 1.00 94.06 96 VAL A O 1
ATOM 767 N N . LYS A 1 97 ? -7.860 10.371 1.136 1.00 94.44 97 LYS A N 1
ATOM 768 C CA . LYS A 1 97 ? -7.383 10.557 -0.244 1.00 94.44 97 LYS A CA 1
ATOM 769 C C . LYS A 1 97 ? -6.771 11.942 -0.459 1.00 94.44 97 LYS A C 1
ATOM 771 O O . LYS A 1 97 ? -5.689 12.032 -1.025 1.00 94.44 97 LYS A O 1
ATOM 776 N N . MET A 1 98 ? -7.430 13.002 0.006 1.00 94.38 98 MET A N 1
ATOM 777 C CA . MET A 1 98 ? -6.941 14.376 -0.152 1.00 94.38 98 MET A CA 1
ATOM 778 C C . MET A 1 98 ? -5.613 14.606 0.574 1.00 94.38 98 MET A C 1
ATOM 780 O O . MET A 1 98 ? -4.682 15.150 -0.015 1.00 94.38 98 MET A O 1
ATOM 784 N N . VAL A 1 99 ? -5.503 14.159 1.829 1.00 94.56 99 VAL A N 1
ATOM 785 C CA . VAL A 1 99 ? -4.272 14.313 2.622 1.00 94.56 99 VAL A CA 1
ATOM 786 C C . VAL A 1 99 ? -3.112 13.548 1.988 1.00 94.56 99 VAL A C 1
ATOM 788 O O . VAL A 1 99 ? -2.027 14.101 1.822 1.00 94.56 99 VAL A O 1
ATOM 791 N N . LEU A 1 100 ? -3.340 12.295 1.593 1.00 93.69 100 LEU A N 1
ATOM 792 C CA . LEU A 1 100 ? -2.307 11.477 0.963 1.00 93.69 100 LEU A CA 1
ATOM 793 C C . LEU A 1 100 ? -1.930 11.994 -0.431 1.00 93.69 100 LEU A C 1
ATOM 795 O O . LEU A 1 100 ? -0.758 12.008 -0.783 1.00 93.69 100 LEU A O 1
ATOM 799 N N . GLY A 1 101 ? -2.898 12.488 -1.206 1.00 91.94 101 GLY A N 1
ATOM 800 C CA . GLY A 1 101 ? -2.632 13.117 -2.498 1.00 91.94 101 GLY A CA 1
ATOM 801 C C . GLY A 1 101 ? -1.762 14.367 -2.357 1.00 91.94 101 GLY A C 1
ATOM 802 O O . GLY A 1 101 ? -0.802 14.536 -3.105 1.00 91.94 101 GLY A O 1
ATOM 803 N N . PHE A 1 102 ? -2.033 15.205 -1.352 1.00 91.94 102 PHE A N 1
ATOM 804 C CA . PHE A 1 102 ? -1.173 16.346 -1.034 1.00 91.94 102 PHE A CA 1
ATOM 805 C C . PHE A 1 102 ? 0.237 15.898 -0.632 1.00 91.94 102 PHE A C 1
ATOM 807 O O . PHE A 1 102 ? 1.221 16.437 -1.136 1.00 91.94 102 PHE A O 1
ATOM 814 N N . PHE A 1 103 ? 0.342 14.861 0.206 1.00 90.38 103 PHE A N 1
ATOM 815 C CA . PHE A 1 103 ? 1.627 14.255 0.552 1.00 90.38 103 PHE A CA 1
ATOM 816 C C . PHE A 1 103 ? 2.389 13.801 -0.700 1.00 90.38 103 PHE A C 1
ATOM 818 O O . PHE A 1 103 ? 3.592 14.044 -0.793 1.00 90.38 103 PHE A O 1
ATOM 825 N N . CYS A 1 104 ? 1.712 13.211 -1.688 1.00 89.12 104 CYS A N 1
ATOM 826 C CA . CYS A 1 104 ? 2.368 12.784 -2.919 1.00 89.12 104 CYS A CA 1
ATOM 827 C C . CYS A 1 104 ? 2.964 13.931 -3.731 1.00 89.12 104 CYS A C 1
ATOM 829 O O . CYS A 1 104 ? 4.046 13.798 -4.305 1.00 89.12 104 CYS A O 1
ATOM 831 N N . VAL A 1 105 ? 2.238 15.048 -3.807 1.00 88.44 105 VAL A N 1
ATOM 832 C CA . VAL A 1 105 ? 2.679 16.248 -4.525 1.00 88.44 105 VAL A CA 1
ATOM 833 C C . VAL A 1 105 ? 3.903 16.846 -3.838 1.00 88.44 105 VAL A C 1
ATOM 835 O O . VAL A 1 105 ? 4.904 17.101 -4.501 1.00 88.44 105 VAL A O 1
ATOM 838 N N . VAL A 1 106 ? 3.856 17.001 -2.511 1.00 88.62 106 VAL A N 1
ATOM 839 C CA . VAL A 1 106 ? 4.966 17.56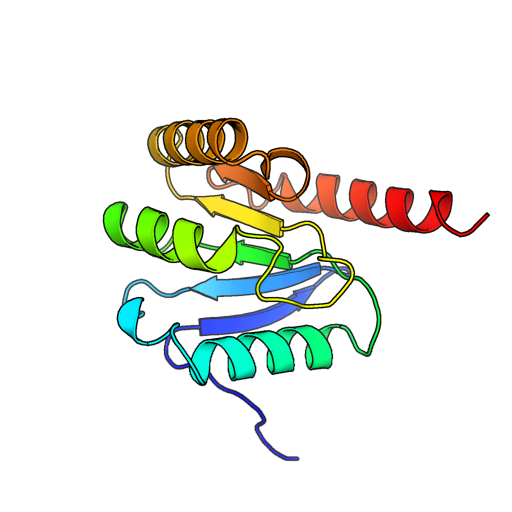3 -1.724 1.00 88.62 106 VAL A CA 1
ATOM 840 C C . VAL A 1 106 ? 6.226 16.699 -1.817 1.00 88.62 106 VAL A C 1
ATOM 842 O O . VAL A 1 106 ? 7.325 17.233 -1.921 1.00 88.62 106 VAL A O 1
ATOM 845 N N . ASN A 1 107 ? 6.078 15.372 -1.826 1.00 82.75 107 ASN A N 1
ATOM 846 C CA . ASN A 1 107 ? 7.204 14.434 -1.888 1.00 82.75 107 ASN A CA 1
ATOM 847 C C . ASN A 1 107 ? 7.606 14.035 -3.321 1.00 82.75 107 ASN A C 1
ATOM 849 O O . ASN A 1 107 ? 8.450 13.158 -3.496 1.00 82.75 107 ASN A O 1
ATOM 853 N N . GLY A 1 108 ? 6.997 14.632 -4.352 1.00 82.19 108 GLY A N 1
ATOM 854 C CA . GLY A 1 108 ? 7.352 14.386 -5.753 1.00 82.19 108 GLY A CA 1
ATOM 855 C C . GLY A 1 108 ? 7.080 12.961 -6.257 1.00 82.19 108 GLY A C 1
ATOM 856 O O . GLY A 1 108 ? 7.661 12.549 -7.257 1.00 82.19 108 GLY A O 1
ATOM 857 N N . ASN A 1 109 ? 6.209 12.193 -5.595 1.00 81.25 109 ASN A N 1
ATOM 858 C CA . ASN A 1 109 ? 5.914 10.798 -5.953 1.00 81.25 109 ASN A CA 1
ATOM 859 C C . ASN A 1 109 ? 4.484 10.593 -6.498 1.00 81.25 109 ASN A C 1
ATOM 861 O O . ASN A 1 109 ? 4.053 9.455 -6.681 1.00 81.25 109 ASN A O 1
ATOM 865 N N . ALA A 1 110 ? 3.768 11.680 -6.803 1.00 81.62 110 ALA A N 1
ATOM 866 C CA . ALA A 1 110 ? 2.405 11.656 -7.344 1.00 81.62 110 ALA A CA 1
ATOM 867 C C . ALA A 1 110 ? 2.259 10.884 -8.663 1.00 81.62 110 ALA A C 1
ATOM 869 O O . ALA A 1 110 ? 1.200 10.327 -8.923 1.00 81.62 110 ALA A O 1
ATOM 870 N N . PHE A 1 111 ? 3.315 10.803 -9.475 1.00 79.38 111 PHE A N 1
ATOM 871 C CA . PHE A 1 111 ? 3.294 10.024 -10.717 1.00 79.38 111 PHE A CA 1
ATOM 872 C C . PHE A 1 111 ? 3.212 8.506 -10.475 1.00 79.38 111 PHE A C 1
ATOM 874 O O . PHE A 1 111 ? 2.656 7.778 -11.290 1.00 79.38 111 PHE A O 1
ATOM 881 N N . TRP A 1 112 ? 3.756 8.028 -9.353 1.00 82.81 112 TRP A N 1
ATOM 882 C CA . TRP A 1 112 ? 3.894 6.599 -9.051 1.00 82.81 112 TRP A CA 1
ATOM 883 C C . TRP A 1 112 ? 2.784 6.057 -8.153 1.00 82.81 112 TRP A C 1
ATOM 885 O O . TRP A 1 112 ? 2.716 4.849 -7.935 1.00 82.81 112 TRP A O 1
ATOM 895 N N . ASN A 1 113 ? 1.961 6.945 -7.593 1.00 88.81 113 ASN A N 1
ATOM 896 C CA . ASN A 1 113 ? 0.960 6.611 -6.594 1.00 88.81 113 ASN A CA 1
ATOM 897 C C . ASN A 1 113 ? -0.391 7.214 -6.986 1.00 88.81 113 ASN A C 1
ATOM 899 O O . ASN A 1 113 ? -0.591 8.426 -6.882 1.00 88.81 113 ASN A O 1
ATOM 903 N N . THR A 1 114 ? -1.339 6.358 -7.354 1.00 90.12 114 THR A N 1
ATOM 904 C CA . THR A 1 114 ? -2.740 6.738 -7.550 1.00 90.12 114 THR A CA 1
ATOM 905 C C . THR A 1 114 ? -3.549 6.379 -6.309 1.00 90.12 114 THR A C 1
ATOM 907 O O . THR A 1 114 ? -3.318 5.343 -5.691 1.00 90.12 114 THR A O 1
ATOM 910 N N . ILE A 1 115 ? -4.501 7.231 -5.912 1.00 92.44 115 ILE A N 1
ATOM 911 C CA . ILE A 1 115 ? -5.288 7.040 -4.685 1.00 92.44 115 ILE A CA 1
ATOM 912 C C . ILE A 1 115 ? -6.786 7.103 -4.989 1.00 92.44 115 ILE A C 1
ATOM 914 O O . ILE A 1 115 ? -7.296 8.114 -5.489 1.00 92.44 115 ILE A O 1
ATOM 918 N N . TYR A 1 116 ? -7.511 6.053 -4.612 1.00 91.56 116 TYR A N 1
ATOM 919 C CA . TYR A 1 116 ? -8.953 5.915 -4.797 1.00 91.56 116 TYR A CA 1
ATOM 920 C C . TYR A 1 116 ? -9.702 5.808 -3.481 1.00 91.56 116 TYR A C 1
ATOM 922 O O . TYR A 1 116 ? -9.196 5.287 -2.490 1.00 91.56 116 TYR A O 1
ATOM 930 N N . VAL A 1 117 ? -10.942 6.294 -3.483 1.00 89.56 117 VAL A N 1
ATOM 931 C CA . VAL A 1 117 ? -11.871 6.089 -2.371 1.00 89.56 117 VAL A CA 1
ATOM 932 C C . VAL A 1 117 ? -12.785 4.948 -2.754 1.00 89.56 117 VAL A C 1
ATOM 934 O O . VAL A 1 117 ? -13.544 5.108 -3.700 1.00 89.56 117 VAL A O 1
ATOM 937 N N . ASN A 1 118 ? -12.708 3.845 -2.011 1.00 69.75 118 ASN A N 1
ATOM 938 C CA . ASN A 1 118 ? -13.658 2.730 -2.045 1.00 69.75 118 ASN A CA 1
ATOM 939 C C . ASN A 1 118 ? -14.300 2.457 -3.423 1.00 69.75 118 ASN A C 1
ATOM 941 O O . ASN A 1 118 ? -15.517 2.532 -3.588 1.00 69.75 118 ASN A O 1
ATOM 945 N N . ALA A 1 119 ? -13.464 2.2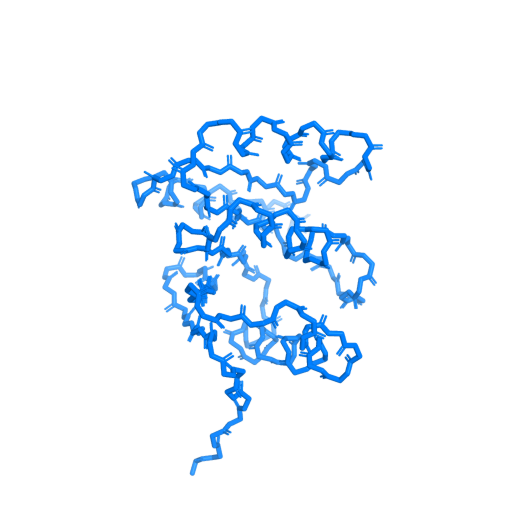06 -4.426 1.00 56.03 119 ALA A N 1
ATOM 946 C CA . ALA A 1 119 ? -13.885 1.983 -5.794 1.00 56.03 119 ALA A CA 1
ATOM 947 C C . ALA A 1 119 ? -13.413 0.609 -6.275 1.00 56.03 119 ALA A C 1
ATOM 949 O O . ALA A 1 119 ? -12.499 0.513 -7.088 1.00 56.03 119 ALA A O 1
ATOM 950 N N . GLU A 1 120 ? -14.084 -0.456 -5.824 1.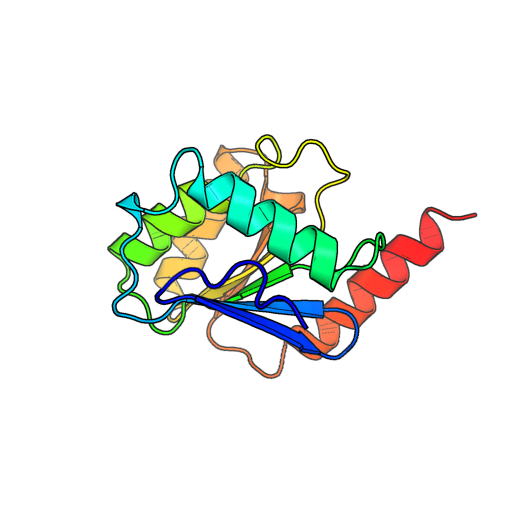00 52.25 120 GLU A N 1
ATOM 951 C CA . GLU A 1 120 ? -13.946 -1.793 -6.431 1.00 52.25 120 GLU A CA 1
ATOM 952 C C . GLU A 1 120 ? -14.212 -1.765 -7.953 1.00 52.25 120 GLU A C 1
ATOM 954 O O . GLU A 1 120 ? -13.694 -2.594 -8.691 1.00 52.25 120 GLU A O 1
ATOM 959 N N . LYS A 1 121 ? -14.948 -0.759 -8.456 1.00 48.91 121 LYS A N 1
ATOM 960 C CA . LYS A 1 121 ? -15.228 -0.562 -9.889 1.00 48.91 121 LYS A CA 1
ATOM 961 C C . LYS A 1 121 ? -14.206 0.273 -10.675 1.00 48.91 121 LYS A C 1
ATOM 963 O O . LYS A 1 121 ? -14.173 0.142 -11.894 1.00 48.91 121 LYS A O 1
ATOM 968 N N . GLU A 1 122 ? -13.393 1.127 -10.047 1.00 50.16 122 GLU A N 1
ATOM 969 C CA . GLU A 1 122 ? -12.454 1.996 -10.798 1.00 50.16 122 GLU A CA 1
ATOM 970 C C . GLU A 1 122 ? -11.110 1.308 -11.086 1.00 50.16 1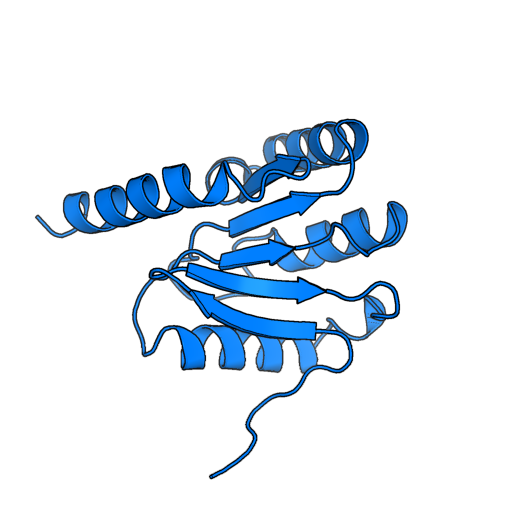22 GLU A C 1
ATOM 972 O O . GLU A 1 122 ? -10.443 1.628 -12.068 1.00 50.16 122 GLU A O 1
ATOM 977 N N . ILE A 1 123 ? -10.761 0.292 -10.294 1.00 52.94 123 ILE A N 1
ATOM 978 C CA . ILE A 1 123 ? -9.518 -0.487 -10.413 1.00 52.94 123 ILE A CA 1
ATOM 979 C C . ILE A 1 123 ? -9.417 -1.198 -11.774 1.00 52.94 123 ILE A C 1
ATOM 981 O O . ILE A 1 123 ? -8.354 -1.198 -12.395 1.00 52.94 123 ILE A O 1
ATOM 985 N N . PHE A 1 124 ? -10.539 -1.713 -12.291 1.00 50.31 124 PHE A N 1
ATOM 986 C CA . PHE A 1 124 ? -10.600 -2.382 -13.596 1.00 50.31 124 PHE A CA 1
ATOM 987 C C . PHE A 1 124 ? -10.225 -1.452 -14.764 1.00 50.31 124 PHE A C 1
ATOM 989 O O . PHE A 1 124 ? -9.639 -1.886 -15.755 1.00 50.31 124 PHE A O 1
ATOM 996 N N . HIS A 1 125 ? -10.522 -0.153 -14.653 1.00 49.94 125 HIS A N 1
ATOM 997 C CA . HIS A 1 125 ? -10.214 0.810 -15.710 1.00 49.94 125 HIS A CA 1
ATOM 998 C C . HIS A 1 125 ? -8.742 1.228 -15.729 1.00 49.94 125 HIS A C 1
ATOM 1000 O O . HIS A 1 125 ? -8.209 1.514 -16.804 1.00 49.94 125 HIS A O 1
ATOM 1006 N N . GLU A 1 126 ? -8.067 1.251 -14.578 1.00 52.53 126 GLU A N 1
ATOM 1007 C CA . GLU A 1 126 ? -6.673 1.691 -14.524 1.00 52.53 126 GLU A CA 1
ATOM 1008 C C . GLU A 1 126 ? -5.655 0.563 -14.717 1.00 52.53 126 GLU A C 1
ATOM 1010 O O . GLU A 1 126 ? -4.616 0.811 -15.330 1.00 52.53 126 GLU A O 1
ATOM 1015 N N . GLY A 1 127 ? -5.994 -0.687 -14.370 1.00 52.81 127 GLY A N 1
ATOM 1016 C CA . GLY A 1 127 ? -5.217 -1.865 -14.784 1.00 52.81 127 GLY A CA 1
ATOM 1017 C C . GLY A 1 127 ? -5.019 -1.921 -16.308 1.00 52.81 127 GLY A C 1
ATOM 1018 O O . GLY A 1 127 ? -3.899 -2.080 -16.796 1.00 52.81 127 GLY A O 1
ATOM 1019 N N . GLN A 1 128 ? -6.066 -1.615 -17.087 1.00 49.69 128 GLN A N 1
ATOM 1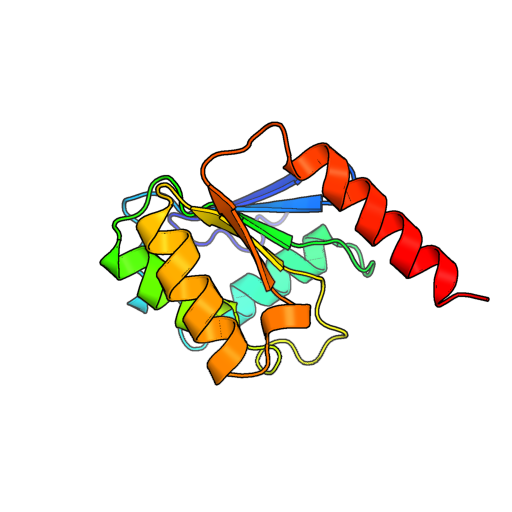020 C CA . GLN A 1 128 ? -5.966 -1.502 -18.551 1.00 49.69 128 GLN A CA 1
ATOM 1021 C C . GLN A 1 128 ? -5.113 -0.316 -19.028 1.00 49.69 128 GLN A C 1
ATOM 1023 O O . GLN A 1 128 ? -4.522 -0.365 -20.111 1.00 49.69 128 GLN A O 1
ATOM 1028 N N . ARG A 1 129 ? -5.052 0.775 -18.256 1.00 50.44 129 ARG A N 1
ATOM 1029 C CA . ARG A 1 129 ? -4.240 1.951 -18.596 1.00 50.44 129 ARG A CA 1
ATOM 1030 C C . ARG A 1 129 ? -2.755 1.665 -18.389 1.00 50.44 129 ARG A C 1
ATOM 1032 O O . ARG A 1 129 ? -1.958 2.018 -19.255 1.00 50.44 129 ARG A O 1
ATOM 1039 N N . PHE A 1 130 ? -2.386 0.990 -17.302 1.00 46.66 130 PHE A N 1
ATOM 1040 C CA . PHE A 1 130 ? -0.998 0.603 -17.040 1.00 46.66 130 PHE A CA 1
ATOM 1041 C C . PHE A 1 130 ? -0.515 -0.532 -17.952 1.00 46.66 130 PHE A C 1
ATOM 1043 O O . PHE A 1 130 ? 0.602 -0.441 -18.462 1.00 46.66 130 PHE A O 1
ATOM 1050 N N . GLY A 1 131 ? -1.377 -1.501 -18.292 1.00 44.88 131 GLY A N 1
ATOM 1051 C CA . GLY A 1 131 ? -1.081 -2.500 -19.329 1.00 44.88 131 GLY A CA 1
ATOM 1052 C C . GLY A 1 131 ? -0.751 -1.869 -20.692 1.00 44.88 131 GLY A C 1
ATOM 1053 O O . GLY A 1 131 ? 0.144 -2.324 -21.400 1.00 44.88 131 GLY A O 1
ATOM 1054 N N . LYS A 1 132 ? -1.393 -0.742 -21.037 1.00 36.25 132 LYS A N 1
ATOM 1055 C CA . LYS A 1 132 ? -1.065 0.034 -22.247 1.00 36.25 132 LYS A CA 1
ATOM 1056 C C . LYS A 1 132 ? 0.237 0.831 -22.141 1.00 36.25 132 LYS A C 1
ATOM 1058 O O . LYS A 1 132 ? 0.904 0.998 -23.155 1.00 36.25 132 LYS A O 1
ATOM 1063 N N . ILE A 1 133 ? 0.610 1.327 -20.960 1.00 40.28 133 ILE A N 1
ATOM 1064 C CA . ILE A 1 133 ? 1.864 2.081 -20.770 1.00 40.28 133 ILE A CA 1
ATOM 1065 C C . ILE A 1 133 ? 3.082 1.159 -20.934 1.00 40.28 133 ILE A C 1
ATOM 1067 O O . ILE A 1 133 ? 4.066 1.570 -21.550 1.00 40.28 133 ILE A O 1
ATOM 1071 N N . ASN A 1 134 ? 2.996 -0.095 -20.473 1.00 35.12 134 ASN A N 1
ATOM 1072 C CA . ASN A 1 134 ? 4.058 -1.085 -20.684 1.00 35.12 134 ASN A CA 1
ATOM 1073 C C . ASN A 1 134 ? 4.258 -1.413 -22.178 1.00 35.12 134 ASN A C 1
ATOM 1075 O O . ASN A 1 134 ? 5.394 -1.479 -22.629 1.00 35.12 134 ASN A O 1
ATOM 1079 N N . LEU A 1 135 ? 3.186 -1.470 -22.977 1.00 34.44 135 LEU A N 1
ATOM 1080 C CA . LEU A 1 135 ? 3.270 -1.695 -24.431 1.00 34.44 135 LEU A CA 1
ATOM 1081 C C . LEU A 1 135 ? 3.866 -0.518 -25.228 1.00 34.44 135 LEU A C 1
ATOM 1083 O O . LEU A 1 135 ? 4.332 -0.712 -26.349 1.00 34.44 135 LEU A O 1
ATOM 1087 N N . ILE A 1 136 ? 3.833 0.709 -24.694 1.00 36.97 136 ILE A N 1
ATOM 1088 C CA . ILE A 1 136 ? 4.386 1.895 -25.376 1.00 36.97 136 ILE A CA 1
ATOM 1089 C C . ILE A 1 136 ? 5.900 2.015 -25.144 1.00 36.97 136 ILE A C 1
ATOM 1091 O O . ILE A 1 136 ? 6.601 2.531 -26.008 1.00 36.97 136 ILE A O 1
ATOM 1095 N N . ASN A 1 137 ? 6.415 1.507 -24.020 1.00 34.84 137 ASN A N 1
ATOM 1096 C CA . ASN A 1 137 ? 7.846 1.537 -23.694 1.00 34.84 137 ASN A CA 1
ATOM 1097 C C . ASN A 1 137 ? 8.650 0.350 -24.264 1.00 34.84 137 ASN A C 1
ATOM 1099 O O . ASN A 1 137 ? 9.859 0.291 -24.051 1.00 34.84 137 ASN A O 1
ATOM 1103 N N . GLU A 1 138 ? 8.002 -0.576 -24.978 1.00 35.59 138 GLU A N 1
ATOM 1104 C CA . GLU A 1 138 ? 8.634 -1.730 -25.642 1.00 35.59 138 GLU A CA 1
ATOM 1105 C C . GLU A 1 138 ? 8.702 -1.604 -27.181 1.00 35.59 138 GLU A C 1
ATOM 1107 O O . GLU A 1 138 ? 8.872 -2.606 -27.874 1.00 35.59 138 GLU A O 1
ATOM 1112 N N . ARG A 1 139 ? 8.580 -0.390 -27.742 1.00 35.12 139 ARG A N 1
ATOM 1113 C CA . ARG A 1 139 ? 8.781 -0.128 -29.182 1.00 35.12 139 ARG A CA 1
ATOM 1114 C C . ARG A 1 139 ? 10.045 0.660 -29.482 1.00 35.12 139 ARG A C 1
ATOM 1116 O O . ARG A 1 139 ? 10.298 1.654 -28.770 1.00 35.12 139 ARG A O 1
#

Sequence (139 aa):
MEDKGKIEGMEFWVDSDTIHCLIHKNFDCMVLEGSTLEIFKENIKALSNGEYLPLLINLTEVGRLKAFQLFGILSPCSPFGIKVPPRIFLVKSFFVKMVLGFFCVVNGNAFWNTIYVNAEKEIFHEGQRFGKINLINER

pLDDT: mean 76.34, std 18.62, range [29.44, 94.56]

Foldseek 3Di:
DDPQADDPQWDWDDDPLAIEIEGAQPDDLVCCDDPNVVSVLVVVCVRCVNPQGEYEYECARYDLVSLVSNCVSPQDPPPRPDPQRQYEYEYADPVSQVVSCVVCVVVVRNVRYHYHYPCPPVVVVVSVVSVVVVVVVVD

Organism: NCBI:txid2530200

Secondary structure (DSSP, 8-state):
-----PPTTEEEEEETTEEEEEE-TT--GGGSSTHHHHHHHHHHHHHTTTS---EEEEESSS-HHHHHHHHHHHS-STTS-S-PPPEEEEES-HHHHHHHHHHHHHTT-TTTEEEEES-TTTHHHHHHHHHHHHHHTT-

Radius of gyration: 14.47 Å; chains: 1; bounding box: 31×44×42 Å